Protein AF-C9LW48-F1 (afdb_monomer_lite)

Secondary structure (DSSP, 8-state):
-----------------------HHHHHHHHHHHHHTT--HHHHHHHHHHHHHHHTS-SS----SS----HHHHHHHHHHHHHHHHHTTGGG--HHHHHHHHHHHHHHTT-

Structure (mmCIF, N/CA/C/O backbone):
data_AF-C9LW48-F1
#
_entry.id   AF-C9LW48-F1
#
loop_
_atom_site.group_PDB
_atom_site.id
_atom_site.type_symbol
_atom_site.label_atom_id
_atom_site.label_alt_id
_atom_site.label_comp_id
_atom_site.label_asym_id
_atom_site.label_entity_id
_atom_site.label_seq_id
_atom_site.pdbx_PDB_ins_code
_atom_site.Cartn_x
_atom_site.Cartn_y
_atom_site.Cartn_z
_atom_site.occupancy
_atom_site.B_iso_or_equiv
_atom_site.auth_seq_id
_atom_site.auth_comp_id
_atom_site.auth_asym_id
_atom_site.auth_atom_id
_atom_site.pdbx_PDB_model_num
ATOM 1 N N . MET A 1 1 ? -4.400 -5.363 -55.966 1.00 40.34 1 MET A N 1
ATOM 2 C CA . MET A 1 1 ? -3.274 -5.812 -55.119 1.00 40.34 1 MET A CA 1
ATOM 3 C C . MET A 1 1 ? -3.001 -4.692 -54.126 1.00 40.34 1 MET A C 1
ATOM 5 O O . MET A 1 1 ? -2.745 -3.576 -54.552 1.00 40.34 1 MET A O 1
ATOM 9 N N . TYR A 1 2 ? -3.261 -4.940 -52.843 1.00 40.38 2 TYR A N 1
ATOM 10 C CA . TYR A 1 2 ? -3.410 -3.923 -51.797 1.00 40.38 2 TYR A CA 1
ATOM 11 C C . TYR A 1 2 ? -2.053 -3.487 -51.234 1.00 40.38 2 TYR A C 1
ATOM 13 O O . TYR A 1 2 ? -1.240 -4.338 -50.892 1.00 40.38 2 TYR A O 1
ATOM 21 N N . ALA A 1 3 ? -1.846 -2.182 -51.065 1.00 46.31 3 ALA A N 1
ATOM 22 C CA . ALA A 1 3 ? -0.775 -1.635 -50.236 1.00 46.31 3 ALA A CA 1
ATOM 23 C C . ALA A 1 3 ? -1.363 -0.535 -49.341 1.00 46.31 3 ALA A C 1
ATOM 25 O O . ALA A 1 3 ? -1.319 0.648 -49.663 1.00 46.31 3 ALA A O 1
ATOM 26 N N . PHE A 1 4 ? -1.986 -0.946 -48.234 1.00 50.06 4 PHE A N 1
ATOM 27 C CA . PHE A 1 4 ? -2.396 -0.033 -47.169 1.00 50.06 4 PHE A CA 1
ATOM 28 C C . PHE A 1 4 ? -1.160 0.257 -46.309 1.00 50.06 4 PHE A C 1
ATOM 30 O O . PHE A 1 4 ? -0.718 -0.583 -45.525 1.00 50.06 4 PHE A O 1
ATOM 37 N N . GLY A 1 5 ? -0.550 1.424 -46.518 1.00 50.16 5 GLY A N 1
ATOM 38 C CA . GLY A 1 5 ? 0.569 1.900 -45.711 1.00 50.16 5 GLY A CA 1
ATOM 39 C C . GLY A 1 5 ? 0.096 2.258 -44.304 1.00 50.16 5 GLY A C 1
ATOM 40 O O . GLY A 1 5 ? -0.617 3.239 -44.116 1.00 50.16 5 GLY A O 1
ATOM 41 N N . TYR A 1 6 ? 0.499 1.473 -43.307 1.00 48.88 6 TYR A N 1
ATOM 42 C CA . TYR A 1 6 ? 0.341 1.845 -41.905 1.00 48.88 6 TYR A CA 1
ATOM 43 C C . TYR A 1 6 ? 1.481 2.785 -41.503 1.00 48.88 6 TYR A C 1
ATOM 45 O O . TYR A 1 6 ? 2.581 2.344 -41.167 1.00 48.88 6 TYR A O 1
ATOM 53 N N . SER A 1 7 ? 1.206 4.090 -41.504 1.00 49.16 7 SER A N 1
ATOM 54 C CA . SER A 1 7 ? 2.026 5.067 -40.787 1.00 49.16 7 SER A CA 1
ATOM 55 C C . SER A 1 7 ? 1.961 4.753 -39.292 1.00 49.16 7 SER A C 1
ATOM 57 O O . SER A 1 7 ? 0.980 5.071 -38.620 1.00 49.16 7 SER A O 1
ATOM 59 N N . ARG A 1 8 ? 3.003 4.103 -38.759 1.00 51.28 8 ARG A N 1
ATOM 60 C CA . ARG A 1 8 ? 3.227 4.005 -37.312 1.00 51.28 8 ARG A CA 1
ATOM 61 C C . ARG A 1 8 ? 3.462 5.415 -36.775 1.00 51.28 8 ARG A C 1
ATOM 63 O O . ARG A 1 8 ? 4.569 5.937 -36.859 1.00 51.28 8 ARG A O 1
ATOM 70 N N . GLY A 1 9 ? 2.416 6.020 -36.220 1.00 49.78 9 GLY A N 1
ATOM 71 C CA . GLY A 1 9 ? 2.560 7.162 -35.330 1.00 49.78 9 GLY A CA 1
ATOM 72 C C . GLY A 1 9 ? 3.459 6.754 -34.166 1.00 49.78 9 GLY A C 1
ATOM 73 O O . GLY A 1 9 ? 3.131 5.844 -33.406 1.00 49.78 9 GLY A O 1
ATOM 74 N N . VAL A 1 10 ? 4.624 7.386 -34.067 1.00 55.56 10 VAL A N 1
ATOM 75 C CA . VAL A 1 10 ? 5.520 7.234 -32.924 1.00 55.56 10 VAL A CA 1
ATOM 76 C C . VAL A 1 10 ? 4.844 7.957 -31.761 1.00 55.56 10 VAL A C 1
ATOM 78 O O . VAL A 1 10 ? 4.924 9.177 -31.650 1.00 55.56 10 VAL A O 1
ATOM 81 N N . PHE A 1 11 ? 4.105 7.224 -30.925 1.00 60.19 11 PHE A N 1
ATOM 82 C CA . PHE A 1 11 ? 3.624 7.760 -29.656 1.00 60.19 11 PHE A CA 1
ATOM 83 C C . PHE A 1 11 ? 4.849 7.994 -28.776 1.00 60.19 11 PHE A C 1
ATOM 85 O O . PHE A 1 11 ? 5.394 7.061 -28.190 1.00 60.19 11 PHE A O 1
ATOM 92 N N . ASN A 1 12 ? 5.317 9.239 -28.733 1.00 55.31 12 ASN A N 1
ATOM 93 C CA . ASN A 1 12 ? 6.330 9.666 -27.785 1.00 55.31 12 ASN A CA 1
ATOM 94 C C . ASN A 1 12 ? 5.726 9.495 -26.383 1.00 55.31 12 ASN A C 1
ATOM 96 O O . ASN A 1 12 ? 4.888 10.294 -25.963 1.00 55.31 12 ASN A O 1
ATOM 100 N N . MET A 1 13 ? 6.058 8.396 -25.701 1.00 61.31 13 MET A N 1
ATOM 101 C CA . MET A 1 13 ? 5.666 8.183 -24.312 1.00 61.31 13 MET A CA 1
ATOM 102 C C . MET A 1 13 ? 6.417 9.217 -23.484 1.00 61.31 13 MET A C 1
ATOM 104 O O . MET A 1 13 ? 7.558 8.977 -23.102 1.00 61.31 13 MET A O 1
ATOM 108 N N . ALA A 1 14 ? 5.799 10.377 -23.256 1.00 70.88 14 ALA A N 1
ATOM 109 C CA . ALA A 1 14 ? 6.346 11.407 -22.389 1.00 70.88 14 ALA A CA 1
ATOM 110 C C . ALA A 1 14 ? 6.665 10.771 -21.029 1.00 70.88 14 ALA A C 1
ATOM 112 O O . ALA A 1 14 ? 5.768 10.417 -20.262 1.00 70.88 14 ALA A O 1
ATOM 113 N N . GLN A 1 15 ? 7.952 10.542 -20.777 1.00 73.06 15 GLN A N 1
ATOM 114 C CA . GLN A 1 15 ? 8.427 10.012 -19.512 1.00 73.06 15 GLN A CA 1
ATOM 115 C C . GLN A 1 15 ? 8.572 11.185 -18.554 1.00 73.06 15 GLN A C 1
ATOM 117 O O . GLN A 1 15 ? 9.460 12.022 -18.702 1.00 73.06 15 GLN A O 1
ATOM 122 N N . THR A 1 16 ? 7.670 11.248 -17.582 1.00 80.88 16 THR A N 1
ATOM 123 C CA . THR A 1 16 ? 7.750 12.208 -16.484 1.00 80.88 16 THR A CA 1
ATOM 124 C C . THR A 1 16 ? 8.422 11.531 -15.298 1.00 80.88 16 THR A C 1
ATOM 126 O O . THR A 1 16 ? 7.986 10.470 -14.854 1.00 80.88 16 THR A O 1
ATOM 129 N N . THR A 1 17 ? 9.483 12.144 -14.778 1.00 83.81 17 THR A N 1
ATOM 130 C CA . THR A 1 17 ? 10.194 11.638 -13.601 1.00 83.81 17 THR A CA 1
ATOM 131 C C . THR A 1 17 ? 9.391 11.916 -12.333 1.00 83.81 17 THR A C 1
ATOM 133 O O . THR A 1 17 ? 8.991 13.051 -12.076 1.00 83.81 17 THR A O 1
ATOM 136 N N . PHE A 1 18 ? 9.199 10.883 -11.518 1.00 84.31 18 PHE A N 1
ATOM 137 C CA . PHE A 1 18 ? 8.563 10.956 -10.206 1.00 84.31 18 PHE A CA 1
ATOM 138 C C . PHE A 1 18 ? 9.542 10.443 -9.147 1.00 84.31 18 PHE A C 1
ATOM 140 O O . PHE A 1 18 ? 10.032 9.319 -9.249 1.00 84.31 18 PHE A O 1
ATOM 147 N N . SER A 1 19 ? 9.833 11.272 -8.142 1.00 88.25 19 SER A N 1
ATOM 148 C CA . SER A 1 19 ? 10.789 10.961 -7.074 1.00 88.25 19 SER A CA 1
ATOM 149 C C . SER A 1 19 ? 10.075 10.889 -5.729 1.00 88.25 19 SER A C 1
ATOM 151 O O . SER A 1 19 ? 9.416 11.845 -5.326 1.00 88.25 19 SER A O 1
ATOM 153 N N . VAL A 1 20 ? 10.254 9.780 -5.010 1.00 88.19 20 VAL A N 1
ATOM 154 C CA . VAL A 1 20 ? 9.675 9.546 -3.678 1.00 88.19 20 VAL A CA 1
ATOM 155 C C . VAL A 1 20 ? 10.792 9.294 -2.680 1.00 88.19 20 VAL A C 1
ATOM 157 O O . VAL A 1 20 ? 11.730 8.551 -2.965 1.00 88.19 20 VAL A O 1
ATOM 160 N N . ARG A 1 21 ? 10.696 9.913 -1.500 1.00 92.00 21 ARG A N 1
ATOM 161 C CA . ARG A 1 21 ? 11.587 9.629 -0.370 1.00 92.00 21 ARG A CA 1
ATOM 162 C C . ARG A 1 21 ? 10.942 8.564 0.507 1.00 92.00 21 ARG A C 1
ATOM 164 O O . ARG A 1 21 ? 9.782 8.702 0.879 1.00 92.00 21 ARG A O 1
ATOM 171 N N . MET A 1 22 ? 11.701 7.524 0.824 1.00 91.19 22 MET A N 1
ATOM 172 C CA . MET A 1 22 ? 11.274 6.412 1.670 1.00 91.19 22 MET A CA 1
ATOM 173 C C . MET A 1 22 ? 12.363 6.124 2.701 1.00 91.19 22 MET A C 1
ATOM 175 O O . MET A 1 22 ? 13.544 6.354 2.439 1.00 91.19 22 MET A O 1
ATOM 179 N N . GLU A 1 23 ? 11.954 5.630 3.863 1.00 95.94 23 GLU A N 1
ATOM 180 C CA . GLU A 1 23 ? 12.862 5.154 4.903 1.00 95.94 23 GLU A CA 1
ATOM 181 C C . GLU A 1 23 ? 13.563 3.859 4.449 1.00 95.94 23 GLU A C 1
ATOM 183 O O . GLU A 1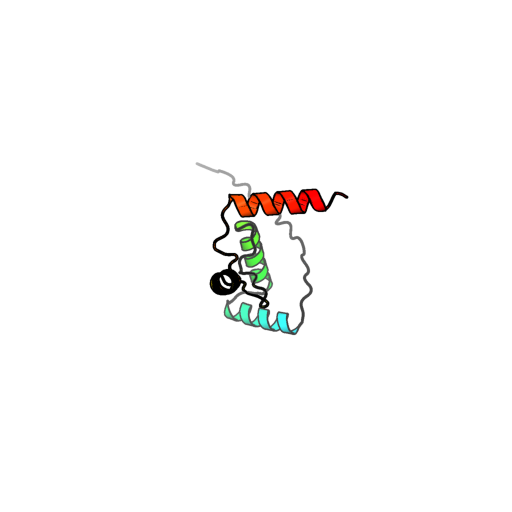 23 ? 13.011 3.080 3.664 1.00 95.94 23 GLU A O 1
ATOM 188 N N . GLU A 1 24 ? 14.812 3.653 4.878 1.00 94.25 24 GLU A N 1
ATOM 189 C CA . GLU A 1 24 ? 15.655 2.575 4.345 1.00 94.25 24 GLU A CA 1
ATOM 190 C C . GLU A 1 24 ? 15.103 1.186 4.689 1.00 94.25 24 GLU A C 1
ATOM 192 O O . GLU A 1 24 ? 15.076 0.307 3.822 1.00 94.25 24 GLU A O 1
ATOM 197 N N . GLY A 1 25 ? 14.616 0.993 5.919 1.00 95.19 25 GLY A N 1
ATOM 198 C CA . GLY A 1 25 ? 14.014 -0.262 6.356 1.00 95.19 25 GLY A CA 1
ATOM 199 C C . GLY A 1 25 ? 12.779 -0.615 5.532 1.00 95.19 25 GLY A C 1
ATOM 200 O O . GLY A 1 25 ? 12.676 -1.733 5.020 1.00 95.19 25 GLY A O 1
ATOM 201 N N . LEU A 1 26 ? 11.880 0.353 5.330 1.00 93.44 26 LEU A N 1
ATOM 202 C CA . LEU A 1 26 ? 10.689 0.179 4.496 1.00 93.44 26 LEU A CA 1
ATOM 203 C C . LEU A 1 26 ? 11.040 -0.156 3.037 1.00 93.44 26 LEU A C 1
ATOM 205 O O . LEU A 1 26 ? 10.427 -1.041 2.439 1.00 93.44 26 LEU A O 1
ATOM 209 N N . LYS A 1 27 ? 12.050 0.511 2.463 1.00 93.00 27 LYS A N 1
ATOM 210 C CA . LYS A 1 27 ? 12.510 0.235 1.094 1.00 93.00 27 LYS A CA 1
ATOM 211 C C . LYS A 1 27 ? 12.979 -1.216 0.944 1.00 93.00 27 LYS A C 1
ATOM 213 O O . LYS A 1 27 ? 12.580 -1.871 -0.016 1.00 93.00 27 LYS A O 1
ATOM 218 N N . ARG A 1 28 ? 13.795 -1.719 1.879 1.00 94.62 28 ARG A N 1
ATOM 219 C CA . ARG A 1 28 ? 14.311 -3.101 1.839 1.00 94.62 28 ARG A CA 1
ATOM 220 C C . ARG A 1 28 ? 13.191 -4.136 1.938 1.00 94.62 28 ARG A C 1
ATOM 222 O O . ARG A 1 28 ? 13.209 -5.114 1.198 1.00 94.62 28 ARG A O 1
ATOM 229 N N . GLN A 1 29 ? 12.207 -3.902 2.808 1.00 94.06 29 GLN A N 1
ATOM 230 C CA . GLN A 1 29 ? 11.034 -4.775 2.932 1.00 94.06 29 GLN A CA 1
ATOM 231 C C . GLN A 1 29 ? 10.228 -4.820 1.631 1.00 94.06 29 GLN A C 1
ATOM 233 O O . GLN A 1 29 ? 9.895 -5.897 1.139 1.00 94.06 29 GLN A O 1
ATOM 238 N N . PHE A 1 30 ? 9.961 -3.653 1.040 1.00 93.56 30 PHE A N 1
ATOM 239 C CA . PHE A 1 30 ? 9.220 -3.574 -0.215 1.00 93.56 30 PHE A CA 1
ATOM 240 C C . PHE A 1 30 ? 9.979 -4.218 -1.384 1.00 93.56 30 PHE A C 1
ATOM 242 O O . PHE A 1 30 ? 9.372 -4.870 -2.229 1.00 93.56 30 PHE A O 1
ATOM 249 N N . GLU A 1 31 ? 11.304 -4.072 -1.429 1.00 93.62 31 GLU A N 1
ATOM 250 C CA . GLU A 1 31 ? 12.152 -4.689 -2.450 1.00 93.62 31 GLU A CA 1
ATOM 251 C C . GLU A 1 31 ? 12.137 -6.222 -2.377 1.00 93.62 31 GLU A C 1
ATOM 253 O O . GLU A 1 31 ? 11.994 -6.863 -3.418 1.00 93.62 31 GLU A O 1
ATOM 258 N N . GLY A 1 32 ? 12.195 -6.803 -1.173 1.00 94.50 32 GLY A N 1
ATOM 259 C CA . GLY A 1 32 ? 12.049 -8.251 -0.976 1.00 94.50 32 GLY A CA 1
ATOM 260 C C . GLY A 1 32 ? 10.700 -8.773 -1.481 1.00 94.50 32 GLY A C 1
ATOM 261 O O . GLY A 1 32 ? 10.658 -9.692 -2.295 1.00 94.50 32 GLY A O 1
ATOM 262 N N . LEU A 1 33 ? 9.607 -8.098 -1.110 1.00 94.38 33 LEU A N 1
ATOM 263 C CA . LEU A 1 33 ? 8.256 -8.419 -1.591 1.00 94.38 33 LEU A CA 1
ATOM 264 C C . LEU A 1 33 ? 8.140 -8.351 -3.120 1.00 94.38 33 LEU A C 1
ATOM 266 O O . LEU A 1 33 ? 7.550 -9.224 -3.752 1.00 94.38 33 LEU A O 1
ATOM 270 N N . CYS A 1 34 ? 8.724 -7.323 -3.739 1.00 93.62 34 CYS A N 1
ATOM 271 C CA . CYS A 1 34 ? 8.724 -7.197 -5.195 1.00 93.62 34 CYS A CA 1
ATOM 272 C C . CYS A 1 34 ? 9.451 -8.377 -5.866 1.00 93.62 34 CYS A C 1
ATOM 274 O O . CYS A 1 34 ? 8.968 -8.893 -6.876 1.00 93.62 34 CYS A O 1
ATOM 276 N N . GLN A 1 35 ? 10.572 -8.833 -5.295 1.00 93.56 35 GLN A N 1
ATOM 277 C CA . GLN A 1 35 ? 11.317 -9.991 -5.799 1.00 93.56 35 GLN A CA 1
ATOM 278 C C . GLN A 1 35 ? 10.511 -11.290 -5.692 1.00 93.56 35 GLN A C 1
ATOM 280 O O . GLN A 1 35 ? 10.504 -12.063 -6.649 1.00 93.56 35 GLN A O 1
ATOM 285 N N . GLU A 1 36 ? 9.785 -11.504 -4.592 1.00 94.62 36 GLU A N 1
ATOM 286 C CA . GLU A 1 36 ? 8.871 -12.648 -4.440 1.00 94.62 36 GLU A CA 1
ATOM 287 C C . GLU A 1 36 ? 7.770 -12.649 -5.509 1.00 94.62 36 GLU A C 1
ATOM 289 O O . GLU A 1 36 ? 7.408 -13.697 -6.041 1.00 94.62 36 GLU A O 1
ATOM 294 N N . PHE A 1 37 ? 7.282 -11.467 -5.890 1.00 91.69 37 PHE A N 1
ATOM 295 C CA . PHE A 1 37 ? 6.309 -11.303 -6.972 1.00 91.69 37 PHE A CA 1
ATOM 296 C C . PHE A 1 37 ? 6.923 -11.360 -8.379 1.00 91.69 37 PHE A C 1
ATOM 298 O O . PHE A 1 37 ? 6.195 -11.273 -9.369 1.00 91.69 37 PHE A O 1
ATOM 305 N N . GLY A 1 38 ? 8.246 -11.501 -8.499 1.00 92.88 38 GLY A N 1
ATOM 306 C CA . GLY A 1 38 ? 8.940 -11.541 -9.786 1.00 92.88 38 GLY A CA 1
ATOM 307 C C . GLY A 1 38 ? 8.905 -10.209 -10.539 1.00 92.88 38 GLY A C 1
ATOM 308 O O . GLY A 1 38 ? 8.978 -10.190 -11.769 1.00 92.88 38 GLY A O 1
ATOM 309 N N . MET A 1 39 ? 8.774 -9.086 -9.826 1.00 93.62 39 MET A N 1
ATOM 310 C CA . MET A 1 39 ? 8.709 -7.749 -10.413 1.00 93.62 39 MET A CA 1
ATOM 311 C C . MET A 1 39 ? 9.675 -6.776 -9.735 1.00 93.62 39 MET A C 1
ATOM 313 O O . MET A 1 39 ? 10.145 -6.993 -8.626 1.00 93.62 39 MET A O 1
ATOM 317 N N . ASN A 1 40 ? 9.992 -5.668 -10.405 1.00 91.88 40 ASN A N 1
ATOM 318 C CA . ASN A 1 40 ? 10.803 -4.615 -9.797 1.00 91.88 40 ASN A CA 1
ATOM 319 C C . ASN A 1 40 ? 9.928 -3.574 -9.077 1.00 91.88 40 ASN A C 1
ATOM 321 O O . ASN A 1 40 ? 8.740 -3.412 -9.372 1.00 91.88 40 ASN A O 1
ATOM 325 N N . MET A 1 41 ? 10.556 -2.817 -8.174 1.00 91.06 41 MET A N 1
ATOM 326 C CA . MET A 1 41 ? 9.915 -1.756 -7.394 1.00 91.06 41 MET A CA 1
ATOM 327 C C . MET A 1 41 ? 9.176 -0.735 -8.276 1.00 91.06 41 MET A C 1
ATOM 329 O O . MET A 1 41 ? 8.039 -0.370 -7.992 1.00 91.06 41 MET A O 1
ATOM 333 N N . ALA A 1 42 ? 9.785 -0.307 -9.386 1.00 90.00 42 ALA A N 1
ATOM 334 C CA . ALA A 1 42 ? 9.183 0.676 -10.288 1.00 90.00 42 ALA A CA 1
ATOM 335 C C . ALA A 1 42 ? 7.899 0.149 -10.952 1.00 90.00 42 ALA A C 1
ATOM 337 O O . ALA A 1 42 ? 6.920 0.877 -11.099 1.00 90.00 42 ALA A O 1
ATOM 338 N N . THR A 1 43 ? 7.870 -1.137 -11.298 1.00 93.38 43 THR A N 1
ATOM 339 C CA . THR A 1 43 ? 6.710 -1.799 -11.898 1.00 93.38 43 THR A CA 1
ATOM 340 C C . THR A 1 43 ? 5.605 -1.950 -10.862 1.00 93.38 43 THR A C 1
ATOM 342 O O . THR A 1 43 ? 4.447 -1.704 -11.188 1.00 93.38 43 THR A O 1
ATOM 345 N N . ALA A 1 44 ? 5.943 -2.275 -9.611 1.00 93.00 44 ALA A N 1
ATOM 346 C CA . ALA A 1 44 ? 4.972 -2.339 -8.521 1.00 93.00 44 ALA A CA 1
ATOM 347 C C . ALA A 1 44 ? 4.307 -0.970 -8.289 1.00 93.00 44 ALA A C 1
ATOM 349 O O . ALA A 1 44 ? 3.079 -0.877 -8.244 1.00 93.00 44 ALA A O 1
ATOM 350 N N . ILE A 1 45 ? 5.096 0.113 -8.271 1.00 92.38 45 ILE A N 1
ATOM 351 C CA . ILE A 1 45 ? 4.572 1.485 -8.187 1.00 92.38 45 ILE A CA 1
ATOM 352 C C . ILE A 1 45 ? 3.706 1.833 -9.405 1.00 92.38 45 ILE A C 1
ATOM 354 O O . ILE A 1 45 ? 2.627 2.401 -9.248 1.00 92.38 45 ILE A O 1
ATOM 358 N N . HIS A 1 46 ? 4.112 1.459 -10.621 1.00 91.31 46 HIS A N 1
ATOM 359 C CA . HIS A 1 46 ? 3.293 1.686 -11.815 1.00 91.31 46 HIS A CA 1
ATOM 360 C C . HIS A 1 46 ? 1.952 0.945 -11.753 1.00 91.31 46 HIS A C 1
ATOM 362 O O . HIS A 1 46 ? 0.920 1.514 -12.113 1.00 91.31 46 HIS A O 1
ATOM 368 N N . VAL A 1 47 ? 1.940 -0.307 -11.288 1.00 93.00 47 VAL A N 1
ATOM 369 C CA . VAL A 1 47 ? 0.707 -1.086 -11.101 1.00 93.00 47 VAL A CA 1
ATOM 370 C C . VAL A 1 47 ? -0.196 -0.415 -10.069 1.00 93.00 47 VAL A C 1
ATOM 372 O O . VAL A 1 47 ? -1.383 -0.228 -10.343 1.00 93.00 47 VAL A O 1
ATOM 375 N N . PHE A 1 48 ? 0.368 0.023 -8.942 1.00 92.94 48 PHE A N 1
ATOM 376 C CA . PHE A 1 48 ? -0.362 0.755 -7.910 1.00 92.94 48 PHE A CA 1
ATOM 377 C C . PHE A 1 48 ? -1.018 2.027 -8.463 1.00 92.94 48 PHE A C 1
ATOM 379 O O . PHE A 1 48 ? -2.230 2.200 -8.341 1.00 92.94 48 PHE A O 1
ATOM 386 N N . VAL A 1 49 ? -0.255 2.884 -9.147 1.00 93.19 49 VAL A N 1
ATOM 387 C CA . VAL A 1 49 ? -0.781 4.129 -9.730 1.00 93.19 49 VAL A CA 1
ATOM 388 C C . VAL A 1 49 ? -1.892 3.835 -10.740 1.00 93.19 49 VAL A C 1
ATOM 390 O O . VAL A 1 49 ? -2.930 4.497 -10.726 1.00 93.19 49 VAL A O 1
ATOM 393 N N . ARG A 1 50 ? -1.735 2.808 -11.585 1.00 92.88 50 ARG A N 1
ATOM 394 C CA . ARG A 1 50 ? -2.786 2.406 -12.535 1.00 92.88 50 ARG A CA 1
ATOM 395 C C . ARG A 1 50 ? -4.053 1.930 -11.830 1.00 92.88 50 ARG A C 1
ATOM 397 O O . ARG A 1 50 ? -5.142 2.260 -12.294 1.00 92.88 50 ARG A O 1
ATOM 404 N N . ALA A 1 51 ? -3.928 1.184 -10.735 1.00 94.81 51 ALA A N 1
ATOM 405 C CA . ALA A 1 51 ? -5.071 0.746 -9.942 1.00 94.81 51 ALA A CA 1
ATOM 406 C C . ALA A 1 51 ? -5.797 1.939 -9.298 1.00 94.81 51 ALA A C 1
ATOM 408 O O . ALA A 1 51 ? -7.014 2.048 -9.442 1.00 94.81 51 ALA A O 1
ATOM 409 N N . VAL A 1 52 ? -5.056 2.888 -8.712 1.00 95.19 52 VAL A N 1
ATOM 410 C CA . VAL A 1 52 ? -5.619 4.123 -8.133 1.00 95.19 52 VAL A CA 1
ATOM 411 C C . VAL A 1 52 ? -6.381 4.936 -9.176 1.00 95.19 52 VAL A C 1
ATOM 413 O O . VAL A 1 52 ? -7.512 5.356 -8.939 1.00 95.19 52 VAL A O 1
ATOM 416 N N . VAL A 1 53 ? -5.792 5.139 -10.357 1.00 94.69 53 VAL A N 1
ATOM 417 C CA . VAL A 1 53 ? -6.424 5.906 -11.443 1.00 94.69 53 VAL A CA 1
ATOM 418 C C . VAL A 1 53 ? -7.671 5.196 -11.971 1.00 94.69 53 VAL A C 1
ATOM 420 O O . VAL A 1 53 ? -8.678 5.848 -12.250 1.00 94.69 53 VAL A O 1
ATOM 423 N N . ARG A 1 54 ? -7.629 3.862 -12.090 1.00 95.06 54 ARG A N 1
ATOM 424 C CA . ARG A 1 54 ? -8.755 3.058 -12.581 1.00 95.06 54 ARG A CA 1
ATOM 425 C C . ARG A 1 54 ? -9.931 3.061 -11.607 1.00 95.06 54 ARG A C 1
ATOM 427 O O . ARG A 1 54 ? -11.072 3.161 -12.046 1.00 95.06 54 ARG A O 1
ATOM 434 N N . GLU A 1 55 ? -9.661 2.935 -10.313 1.00 94.19 55 GLU A N 1
ATOM 435 C CA . GLU A 1 55 ? -10.697 2.789 -9.283 1.00 94.19 55 GLU A CA 1
ATOM 436 C C . GLU A 1 55 ? -11.089 4.116 -8.623 1.00 94.19 55 GLU A C 1
ATOM 438 O O . GLU A 1 55 ? -12.068 4.160 -7.883 1.00 94.19 55 GLU A O 1
ATOM 443 N N . ARG A 1 56 ? -10.349 5.202 -8.893 1.00 93.25 56 ARG A N 1
ATOM 444 C CA . ARG A 1 56 ? -10.511 6.527 -8.263 1.00 93.25 56 ARG A CA 1
ATOM 445 C C . ARG A 1 56 ? -10.506 6.474 -6.730 1.00 93.25 56 ARG A C 1
ATOM 447 O O . ARG A 1 56 ? -11.132 7.299 -6.069 1.00 93.25 56 ARG A O 1
ATOM 454 N N . ARG A 1 57 ? -9.791 5.500 -6.171 1.00 91.31 57 ARG A N 1
ATOM 455 C CA . ARG A 1 57 ? -9.593 5.279 -4.735 1.00 91.31 57 ARG A CA 1
ATOM 456 C C . ARG A 1 57 ? -8.257 4.588 -4.511 1.00 91.31 57 ARG A C 1
ATOM 458 O O . ARG A 1 57 ? -7.664 4.061 -5.449 1.00 91.31 57 ARG A O 1
ATOM 465 N N . ILE A 1 58 ? -7.808 4.550 -3.267 1.00 92.12 58 ILE A N 1
ATOM 466 C CA . ILE A 1 58 ? -6.626 3.779 -2.899 1.00 92.12 58 ILE A CA 1
ATOM 467 C C . ILE A 1 58 ? -6.993 2.276 -2.920 1.00 92.12 58 I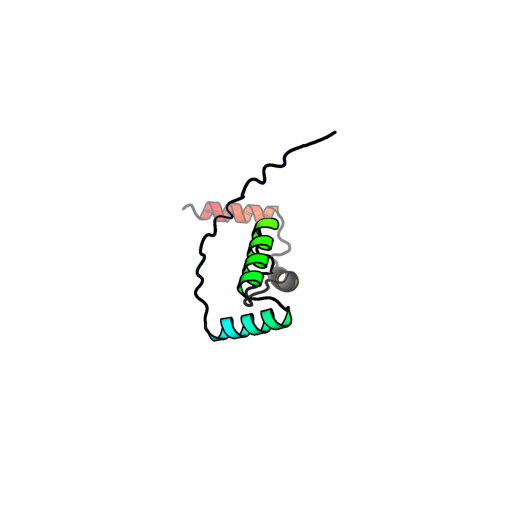LE A C 1
ATOM 469 O O . ILE A 1 58 ? -7.962 1.894 -2.267 1.00 92.12 58 ILE A O 1
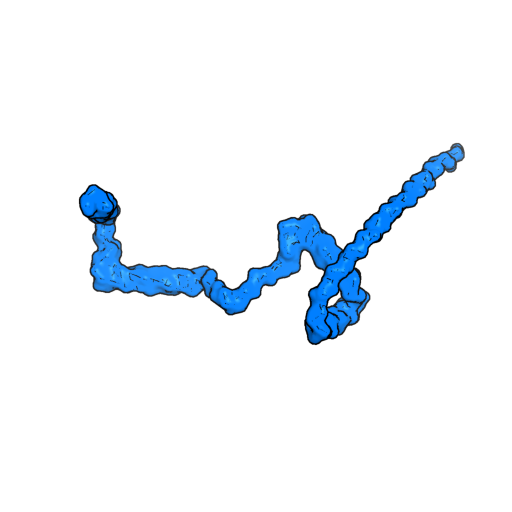ATOM 473 N N . PRO A 1 59 ? -6.284 1.424 -3.691 1.00 88.81 59 PRO A N 1
ATOM 474 C CA . PRO A 1 59 ? -6.587 0.000 -3.887 1.00 88.81 59 PRO A CA 1
ATOM 475 C C . PRO A 1 59 ? -6.123 -0.872 -2.707 1.00 88.81 59 PRO A C 1
ATOM 477 O O . PRO A 1 59 ? -5.678 -2.002 -2.888 1.00 88.81 59 PRO A O 1
ATOM 480 N N . PHE A 1 60 ? -6.180 -0.323 -1.501 1.00 86.88 60 PHE A N 1
ATOM 481 C CA . PHE A 1 60 ? -5.974 -1.014 -0.241 1.00 86.88 60 PHE A CA 1
ATOM 482 C C . PHE A 1 60 ? -6.811 -0.310 0.824 1.00 86.88 60 PHE A C 1
ATOM 484 O O . PHE A 1 60 ? -7.115 0.880 0.713 1.00 86.88 60 PHE A O 1
ATOM 491 N N . GLU A 1 61 ? -7.210 -1.056 1.843 1.00 84.12 61 GLU A N 1
ATOM 492 C CA . GLU A 1 61 ? -7.929 -0.498 2.979 1.00 84.12 61 GLU A CA 1
ATOM 493 C C . GLU A 1 61 ? -6.992 0.384 3.811 1.00 84.12 61 GLU A C 1
ATOM 495 O O . GLU A 1 61 ? -5.852 0.011 4.090 1.00 84.12 61 GLU A O 1
ATOM 500 N N . ILE A 1 62 ? -7.459 1.578 4.177 1.00 83.50 62 ILE A N 1
ATOM 501 C CA . ILE A 1 62 ? -6.714 2.500 5.037 1.00 83.50 62 ILE A CA 1
ATOM 502 C C . ILE A 1 62 ? -7.343 2.413 6.419 1.00 83.50 62 ILE A C 1
ATOM 504 O O . ILE A 1 62 ? -8.322 3.098 6.707 1.00 83.50 62 ILE A O 1
ATOM 508 N N . SER A 1 63 ? -6.787 1.549 7.257 1.00 76.56 63 SER A N 1
ATOM 509 C CA . SER A 1 63 ? -7.179 1.416 8.654 1.00 76.56 63 SER A CA 1
ATOM 510 C C . SER A 1 63 ? -6.146 2.103 9.543 1.00 76.56 63 SER A C 1
ATOM 512 O O . SER A 1 63 ? -4.967 1.740 9.533 1.00 76.56 63 SER A O 1
ATOM 514 N N . SER A 1 64 ? -6.584 3.068 10.346 1.00 63.69 64 SER A N 1
ATOM 515 C CA . SER A 1 64 ? -5.831 3.484 11.528 1.00 63.69 64 SER A CA 1
ATOM 516 C C . SER A 1 64 ? -6.090 2.446 12.617 1.00 63.69 64 SER A C 1
ATOM 518 O O . SER A 1 64 ? -7.244 2.185 12.938 1.00 63.69 64 SER A O 1
ATOM 520 N N . LEU A 1 65 ? -5.039 1.854 13.191 1.00 59.22 65 LEU A N 1
ATOM 521 C CA . LEU A 1 65 ? -5.158 0.880 14.291 1.00 59.22 65 LEU A CA 1
ATOM 522 C C . LEU A 1 65 ? -5.826 1.461 15.552 1.00 59.22 65 LEU A C 1
ATOM 524 O O . LEU A 1 65 ? -6.184 0.714 16.458 1.00 59.22 65 LEU A O 1
ATOM 528 N N . GLU A 1 66 ? -6.008 2.780 15.626 1.00 60.41 66 GLU A N 1
ATOM 529 C CA . GLU A 1 66 ? -6.730 3.417 16.717 1.00 60.41 66 GLU A CA 1
ATOM 530 C C . GLU A 1 66 ? -8.203 3.612 16.375 1.00 60.41 66 GLU A C 1
ATOM 532 O O . GLU A 1 66 ? -8.607 4.518 15.647 1.00 60.41 66 GLU A O 1
ATOM 537 N N . THR A 1 67 ? -8.996 2.781 17.043 1.00 52.12 67 THR A N 1
ATOM 538 C CA . THR A 1 67 ? -10.449 2.846 17.157 1.00 52.12 67 THR A CA 1
ATOM 539 C C . THR A 1 67 ? -11.172 2.429 15.888 1.00 52.12 67 THR A C 1
ATOM 541 O O . THR A 1 67 ? -11.816 3.222 15.201 1.00 52.12 67 THR A O 1
ATOM 544 N N . GLU A 1 68 ? -11.187 1.118 15.656 1.00 55.31 68 GLU A N 1
ATOM 545 C CA . GLU A 1 68 ? -12.392 0.527 15.098 1.00 55.31 68 GLU A CA 1
ATOM 546 C C . GLU A 1 68 ? -13.558 0.908 16.027 1.00 55.31 68 GLU A C 1
ATOM 548 O O . GLU A 1 68 ? -13.810 0.274 17.052 1.00 55.31 68 GLU A O 1
ATOM 553 N N . LEU A 1 69 ? -14.304 1.957 15.677 1.00 60.62 69 LEU A N 1
ATOM 554 C CA . LEU A 1 69 ? -15.715 2.033 16.034 1.00 60.62 69 LEU A CA 1
ATOM 555 C C . LEU A 1 69 ? -16.393 0.896 15.264 1.00 60.62 69 LEU A C 1
ATOM 557 O O . LEU A 1 69 ? -17.069 1.112 14.258 1.00 60.62 69 LEU A O 1
ATOM 561 N N . THR A 1 70 ? -16.141 -0.343 15.691 1.00 67.19 70 THR A N 1
ATOM 562 C CA . THR A 1 70 ? -16.826 -1.508 15.158 1.00 67.19 70 THR A CA 1
ATOM 563 C C . THR A 1 70 ? -18.312 -1.269 15.359 1.00 67.19 70 THR A C 1
ATOM 565 O O . THR A 1 70 ? -18.748 -0.706 16.369 1.00 67.19 70 THR A O 1
ATOM 568 N N . ARG A 1 71 ? -19.124 -1.706 14.394 1.00 66.38 71 ARG A N 1
ATOM 569 C CA . ARG A 1 71 ? -20.587 -1.678 14.529 1.00 66.38 71 ARG A CA 1
ATOM 570 C C . ARG A 1 71 ? -21.025 -2.294 15.863 1.00 66.38 71 ARG A C 1
ATOM 572 O O . ARG A 1 71 ? -22.000 -1.849 16.454 1.00 66.38 71 ARG A O 1
ATOM 579 N N . GLU A 1 72 ? -20.275 -3.283 16.334 1.00 70.81 72 GLU A N 1
ATOM 580 C CA . GLU A 1 72 ? -20.440 -3.967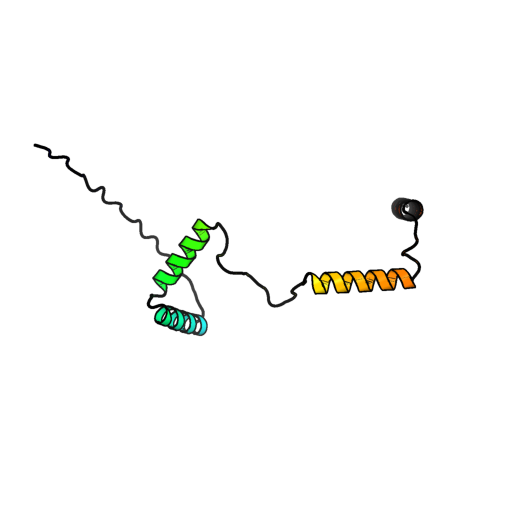 17.613 1.00 70.81 72 GLU A CA 1
ATOM 581 C C . GLU A 1 72 ? -20.091 -3.075 18.809 1.00 70.81 72 GLU A C 1
ATOM 583 O O . GLU A 1 72 ? -20.921 -2.938 19.705 1.00 70.81 72 GLU A O 1
ATOM 588 N N . GLY A 1 73 ? -18.933 -2.408 18.806 1.00 78.88 73 GLY A N 1
ATOM 589 C CA . GLY A 1 73 ? -18.536 -1.470 19.860 1.00 78.88 73 GLY A CA 1
ATOM 590 C C . GLY A 1 73 ? -19.474 -0.264 19.953 1.00 78.88 73 GLY A C 1
ATOM 591 O O . GLY A 1 73 ? -19.895 0.118 21.046 1.00 78.88 73 GLY A O 1
ATOM 592 N N . ALA A 1 74 ? -19.900 0.277 18.808 1.00 78.25 74 ALA A N 1
ATOM 593 C CA . ALA A 1 74 ? -20.894 1.347 18.746 1.00 78.25 74 ALA A CA 1
ATOM 594 C C . ALA A 1 74 ? -22.264 0.887 19.278 1.00 78.25 74 ALA A C 1
ATOM 596 O O . ALA A 1 74 ? -22.922 1.615 20.023 1.00 78.25 74 ALA A O 1
ATOM 597 N N . MET A 1 75 ? -22.684 -0.340 18.943 1.00 77.88 75 MET A N 1
ATOM 598 C CA . MET A 1 75 ? -23.928 -0.924 19.448 1.00 77.88 75 MET A CA 1
ATOM 599 C C . MET A 1 75 ? -23.860 -1.165 20.959 1.00 77.88 75 MET A C 1
ATOM 601 O O . MET A 1 75 ? -24.819 -0.854 21.659 1.00 77.88 75 MET A O 1
ATOM 605 N N . GLN A 1 76 ? -22.742 -1.676 21.479 1.00 82.06 76 GLN A N 1
ATOM 606 C CA . GLN A 1 76 ? -22.546 -1.883 22.914 1.00 82.06 76 GLN A CA 1
ATOM 607 C C . GLN A 1 76 ? -22.585 -0.562 23.679 1.00 82.06 76 GLN A C 1
ATOM 609 O O . GLN A 1 76 ? -23.340 -0.452 24.641 1.00 82.06 76 GLN A O 1
ATOM 614 N N . ALA A 1 77 ? -21.862 0.461 23.214 1.00 84.25 77 ALA A N 1
ATOM 615 C CA . ALA A 1 77 ? -21.909 1.794 23.812 1.00 84.25 77 ALA A CA 1
ATOM 616 C C . ALA A 1 77 ? -23.342 2.354 23.823 1.00 84.25 77 ALA A C 1
ATOM 618 O O . ALA A 1 77 ? -23.815 2.848 24.847 1.00 84.25 77 ALA A O 1
ATOM 619 N N . PHE A 1 78 ? -24.076 2.195 22.717 1.00 82.56 78 PHE A N 1
ATOM 620 C CA . PHE A 1 78 ? -25.477 2.603 22.623 1.00 82.56 78 PHE A CA 1
ATOM 621 C C . PHE A 1 78 ? -26.393 1.823 23.585 1.00 82.56 78 PHE A C 1
ATOM 623 O O . PHE A 1 78 ? -27.281 2.411 24.206 1.00 82.56 78 PHE A O 1
ATOM 630 N N . MET A 1 79 ? -26.188 0.510 23.747 1.00 81.50 79 MET A N 1
ATOM 631 C CA . MET A 1 79 ? -26.965 -0.306 24.687 1.00 81.50 79 MET A CA 1
ATOM 632 C C . MET A 1 79 ? -26.688 0.069 26.143 1.00 81.50 79 MET A C 1
ATOM 634 O O . MET A 1 79 ? -27.641 0.167 26.916 1.00 81.50 79 MET A O 1
ATOM 638 N N . THR A 1 80 ? -25.429 0.333 26.502 1.00 85.31 80 THR A N 1
ATOM 639 C CA . THR A 1 80 ? -25.043 0.787 27.845 1.00 85.31 80 THR A CA 1
ATOM 640 C C . THR A 1 80 ? -25.720 2.112 28.182 1.00 85.31 80 THR A C 1
ATOM 642 O O . THR A 1 80 ? -26.429 2.193 29.184 1.00 85.31 80 THR A O 1
ATOM 645 N N . LEU A 1 81 ? -25.623 3.105 27.289 1.00 82.88 81 LEU A N 1
ATOM 646 C CA . LEU A 1 81 ? -26.290 4.401 27.456 1.00 82.88 81 LEU A CA 1
ATOM 647 C C . LEU A 1 81 ? -27.810 4.246 27.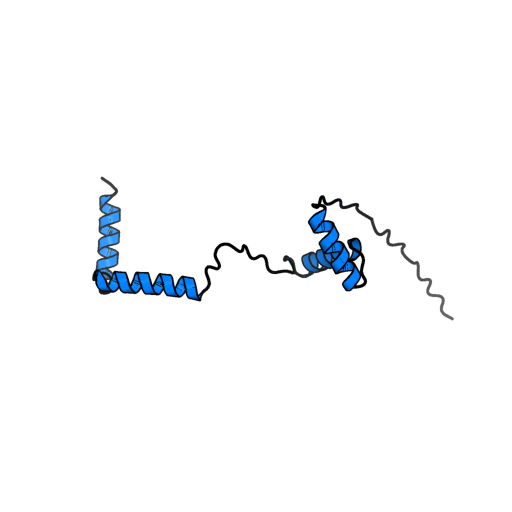607 1.00 82.88 81 LEU A C 1
ATOM 649 O O . LEU A 1 81 ? -28.433 4.874 28.462 1.00 82.88 81 LEU A O 1
ATOM 653 N N . ARG A 1 82 ? -28.427 3.358 26.819 1.00 78.00 82 ARG A N 1
ATOM 654 C CA . ARG A 1 82 ? -29.866 3.075 26.912 1.00 78.00 82 ARG A CA 1
ATOM 655 C C . ARG A 1 82 ? -30.245 2.411 28.236 1.00 78.00 82 ARG A C 1
ATOM 657 O O . ARG A 1 82 ? -31.328 2.662 28.760 1.00 78.00 82 ARG A O 1
ATOM 664 N N . GLN A 1 83 ? -29.396 1.537 28.766 1.00 78.06 83 GLN A N 1
ATOM 665 C CA . GLN A 1 83 ? -29.637 0.842 30.027 1.00 78.06 83 GLN A CA 1
ATOM 666 C C . GLN A 1 83 ? -29.481 1.783 31.229 1.00 78.06 83 GLN A C 1
ATOM 668 O O . GLN A 1 83 ? -30.278 1.714 32.167 1.00 78.06 83 GLN A O 1
ATOM 673 N N . GLU A 1 84 ? -28.518 2.701 31.175 1.00 77.81 84 GLU A N 1
ATOM 674 C CA . GLU A 1 84 ? -28.361 3.782 32.151 1.00 77.81 84 GLU A CA 1
ATOM 675 C C . GLU A 1 84 ? -29.557 4.734 32.127 1.00 77.81 84 GLU A C 1
ATOM 677 O O . GLU A 1 84 ? -30.128 5.014 33.179 1.00 77.81 84 GLU A O 1
ATOM 682 N N . ALA A 1 85 ? -30.026 5.123 30.937 1.00 72.31 85 ALA A N 1
ATOM 683 C CA . ALA A 1 85 ? -31.218 5.954 30.788 1.00 72.31 85 ALA A CA 1
ATOM 684 C C . ALA A 1 85 ? -32.491 5.276 31.340 1.00 72.31 85 ALA A C 1
ATOM 686 O O . ALA A 1 85 ? -33.379 5.942 31.874 1.00 72.31 85 ALA A O 1
ATOM 687 N N . LYS A 1 86 ? -32.594 3.939 31.259 1.00 68.38 86 LYS A N 1
ATOM 688 C CA . LYS A 1 86 ? -33.686 3.188 31.908 1.00 68.38 86 LYS A CA 1
ATOM 689 C C . LYS A 1 86 ? -33.591 3.246 33.431 1.00 68.38 86 LYS A C 1
ATOM 691 O O . LYS A 1 86 ? -34.618 3.342 34.091 1.00 68.38 86 LYS A O 1
ATOM 696 N N . ARG A 1 87 ? -32.377 3.178 33.990 1.00 68.88 87 ARG A N 1
ATOM 697 C CA . ARG A 1 87 ? -32.151 3.279 35.442 1.00 68.88 87 ARG A CA 1
ATOM 698 C C . ARG A 1 87 ? -32.418 4.680 35.981 1.00 68.88 87 ARG A C 1
ATOM 700 O O . ARG A 1 87 ? -32.914 4.791 37.094 1.00 68.88 87 ARG A O 1
ATOM 707 N N . SER A 1 88 ? -32.112 5.722 35.211 1.00 67.56 88 SER A N 1
ATOM 708 C CA . SER A 1 88 ? -32.407 7.109 35.584 1.00 67.56 88 SER A CA 1
ATOM 709 C C . SER A 1 88 ? -33.862 7.523 35.328 1.00 67.56 88 SER A C 1
ATOM 711 O O . SER A 1 88 ? -34.227 8.648 35.648 1.00 67.56 88 SER A O 1
ATOM 713 N N . GLY A 1 89 ? -34.699 6.635 34.773 1.00 62.19 89 GLY A N 1
ATOM 714 C CA . GLY A 1 89 ? -36.112 6.910 34.487 1.00 62.19 89 GLY A CA 1
ATOM 715 C C . GLY A 1 89 ? -36.361 7.775 33.245 1.00 62.19 89 GLY A C 1
ATOM 716 O O . GLY A 1 89 ? -37.507 8.066 32.931 1.00 62.19 89 GLY A O 1
ATOM 717 N N . ALA A 1 90 ? -35.318 8.141 32.495 1.00 60.59 90 ALA A N 1
ATOM 718 C CA . ALA A 1 90 ? -35.416 9.020 31.326 1.00 60.59 90 ALA A CA 1
ATOM 719 C C . ALA A 1 90 ? -35.993 8.337 30.065 1.00 60.59 90 ALA A C 1
ATOM 721 O O . ALA A 1 90 ? -36.239 8.994 29.058 1.00 60.59 90 ALA A O 1
ATOM 722 N N . VAL A 1 91 ? -36.182 7.012 30.075 1.00 57.94 91 VAL A N 1
ATOM 723 C CA . VAL A 1 91 ? -36.597 6.245 28.879 1.00 57.94 91 VAL A CA 1
ATOM 724 C C . VAL A 1 91 ? -38.110 6.236 28.648 1.00 57.94 91 VAL A C 1
ATOM 726 O O . VAL A 1 91 ? -38.526 5.919 27.537 1.00 57.94 91 VAL A O 1
ATOM 729 N N . ASP A 1 92 ? -38.917 6.617 29.639 1.00 60.75 92 ASP A N 1
ATOM 730 C CA . ASP A 1 92 ? -40.388 6.635 29.529 1.00 60.75 92 ASP A CA 1
ATOM 731 C C . ASP A 1 92 ? -40.964 8.045 29.294 1.00 60.75 92 ASP A C 1
ATOM 733 O O . ASP A 1 92 ? -42.167 8.265 29.406 1.00 60.75 92 ASP A O 1
ATOM 737 N N . MET A 1 93 ? -40.108 9.019 28.963 1.00 65.31 93 MET A N 1
ATOM 738 C CA . MET A 1 93 ? -40.552 10.382 28.672 1.00 65.31 93 MET A CA 1
ATOM 739 C C . MET A 1 93 ? -41.282 10.424 27.332 1.00 65.31 93 MET A C 1
ATOM 741 O O . MET A 1 93 ? -40.771 9.977 26.299 1.00 65.31 93 MET A O 1
ATOM 745 N N . THR A 1 94 ? -42.481 10.991 27.338 1.00 76.56 94 THR A N 1
ATOM 746 C CA . THR A 1 94 ? -43.265 11.157 26.116 1.00 76.56 94 THR A CA 1
ATOM 747 C C . THR A 1 94 ? -42.594 12.162 25.174 1.00 76.56 94 THR A C 1
ATOM 749 O O . THR A 1 94 ? -41.907 13.088 25.607 1.00 76.56 94 THR A O 1
ATOM 752 N N . LEU A 1 95 ? -42.821 12.023 23.861 1.00 75.62 95 LEU A N 1
ATOM 753 C CA . LEU A 1 95 ? -42.366 13.007 22.860 1.00 75.62 95 LEU A CA 1
ATOM 754 C C . LEU A 1 95 ? -42.819 14.436 23.210 1.00 75.62 95 LEU A C 1
ATOM 756 O O . LEU A 1 95 ? -42.119 15.403 22.917 1.00 75.62 95 LEU A O 1
ATOM 760 N N . GLU A 1 96 ? -43.977 14.561 23.857 1.00 79.56 96 GLU A N 1
ATOM 761 C CA . GLU A 1 96 ? -44.540 15.828 24.314 1.00 79.56 96 GLU A CA 1
ATOM 762 C C . GLU A 1 96 ? -43.770 16.422 25.499 1.00 79.56 96 GLU A C 1
ATOM 764 O O . GLU A 1 96 ? -43.536 17.627 25.515 1.00 79.56 96 GLU A O 1
ATOM 769 N N . GLU A 1 97 ? -43.344 15.613 26.472 1.00 81.25 97 GLU A N 1
ATOM 770 C CA . GLU A 1 97 ? -42.461 16.059 27.561 1.00 81.25 97 GLU A CA 1
ATOM 771 C C . GLU A 1 97 ? -41.080 16.457 27.051 1.00 81.25 97 GLU A C 1
ATOM 773 O O . GLU A 1 97 ? -40.579 17.518 27.421 1.00 81.25 97 GLU A O 1
ATOM 778 N N . ILE A 1 98 ? -40.513 15.669 26.135 1.00 82.81 98 ILE A N 1
ATOM 779 C CA . ILE A 1 98 ? -39.206 15.950 25.531 1.00 82.81 98 ILE A CA 1
ATOM 780 C C . ILE A 1 98 ? -39.234 17.291 24.789 1.00 82.81 98 ILE A C 1
ATOM 782 O O . ILE A 1 98 ? -38.371 18.143 25.003 1.00 82.81 98 ILE A O 1
ATOM 786 N N . ASN A 1 99 ? -40.236 17.512 23.933 1.00 84.19 99 ASN A N 1
ATOM 787 C CA . ASN A 1 99 ? -40.347 18.763 23.182 1.00 84.19 99 ASN A CA 1
ATOM 788 C C . ASN A 1 99 ? -40.570 19.962 24.107 1.00 84.19 99 ASN A C 1
ATOM 790 O O . ASN A 1 99 ? -39.948 21.005 23.915 1.00 84.19 99 ASN A O 1
ATOM 794 N N . ARG A 1 100 ? -41.395 19.797 25.145 1.00 85.00 100 ARG A N 1
ATOM 795 C CA . ARG A 1 100 ? -41.672 20.848 26.126 1.00 85.00 100 ARG A CA 1
ATOM 796 C C . ARG A 1 100 ? -40.418 21.247 26.904 1.00 85.00 100 ARG A C 1
ATOM 798 O O . ARG A 1 100 ? -40.194 22.435 27.116 1.00 85.00 100 ARG A O 1
ATOM 805 N N . GLU A 1 101 ? -39.580 20.289 27.298 1.00 81.81 101 GLU A N 1
ATOM 806 C CA . GLU A 1 101 ? -38.309 20.565 27.979 1.00 81.81 101 GLU A CA 1
ATOM 807 C C . GLU A 1 101 ? -37.302 21.268 27.054 1.00 81.81 101 GLU A C 1
ATOM 809 O O . GLU A 1 101 ? -36.702 22.270 27.446 1.00 81.81 101 GLU A O 1
ATOM 814 N N . ILE A 1 102 ? -37.173 20.816 25.799 1.00 85.00 102 ILE A N 1
ATOM 815 C CA . ILE A 1 102 ? -36.318 21.463 24.788 1.00 85.00 102 ILE A CA 1
ATOM 816 C C . ILE A 1 102 ? -36.756 22.916 24.547 1.00 85.00 102 ILE A C 1
ATOM 818 O O . ILE A 1 102 ? -35.910 23.808 24.439 1.00 85.00 102 ILE A O 1
ATOM 822 N N . GLU A 1 103 ? -38.063 23.169 24.461 1.00 83.25 103 GLU A N 1
ATOM 823 C CA . GLU A 1 103 ? -38.620 24.516 24.319 1.00 83.25 103 GLU A CA 1
ATOM 824 C C . GLU A 1 103 ? -38.318 25.386 25.540 1.00 83.25 103 GLU A C 1
ATOM 826 O O . GLU A 1 103 ? -37.813 26.499 25.379 1.00 83.25 103 GLU A O 1
ATOM 831 N N . MET A 1 104 ? -38.545 24.873 26.753 1.00 80.69 104 MET A N 1
ATOM 832 C CA . MET A 1 104 ? -38.255 25.593 27.996 1.00 80.69 104 MET A CA 1
ATOM 833 C C . MET A 1 104 ? -36.759 25.919 28.146 1.00 80.69 104 MET A C 1
ATOM 835 O O . MET A 1 104 ? -36.412 27.052 28.484 1.00 80.69 104 MET A O 1
ATOM 839 N N . ALA A 1 105 ? -35.858 24.982 27.832 1.00 81.75 105 ALA A N 1
ATOM 840 C CA . ALA A 1 105 ? -34.410 25.197 27.899 1.00 81.75 105 ALA A CA 1
ATOM 841 C C . ALA A 1 105 ? -33.922 26.250 26.886 1.00 81.75 105 ALA A C 1
ATOM 843 O O . ALA A 1 105 ? -33.076 27.086 27.207 1.00 81.75 105 ALA A O 1
ATOM 844 N N . ARG A 1 106 ? -34.486 26.259 25.670 1.00 79.69 106 ARG A N 1
ATOM 845 C CA . ARG A 1 106 ? -34.172 27.263 24.636 1.00 79.69 106 ARG A CA 1
ATOM 846 C C . ARG A 1 106 ? -34.718 28.649 24.980 1.00 79.69 106 ARG A C 1
ATOM 848 O O . ARG A 1 106 ? -34.075 29.641 24.655 1.00 79.69 106 ARG A O 1
ATOM 855 N N . GLN A 1 107 ? -35.871 28.721 25.646 1.00 72.81 107 GLN A N 1
ATOM 856 C CA . GLN A 1 107 ? -36.465 29.978 26.117 1.00 72.81 107 GLN A CA 1
ATOM 857 C C . GLN A 1 107 ? -35.734 30.547 27.347 1.00 72.81 107 GLN A C 1
ATOM 859 O O . GLN A 1 107 ? -35.638 31.764 27.490 1.00 72.81 107 GLN A O 1
ATOM 864 N N . GLY A 1 108 ? -35.178 29.690 28.211 1.00 61.19 108 GLY A N 1
ATOM 865 C CA . GLY A 1 108 ? -34.412 30.090 29.397 1.00 61.19 108 GLY A CA 1
ATOM 866 C C . GLY A 1 108 ? -33.003 30.625 29.112 1.00 61.19 108 GLY A C 1
ATOM 867 O O . GLY A 1 108 ? -32.479 31.391 29.911 1.00 61.19 108 GLY A O 1
ATOM 868 N N . ALA A 1 109 ? -32.404 30.287 27.967 1.00 55.69 109 ALA A N 1
ATOM 869 C CA . ALA A 1 109 ? -31.074 30.767 27.566 1.00 55.69 109 ALA A CA 1
ATOM 870 C C . ALA A 1 109 ? -31.071 32.187 26.951 1.00 55.69 109 ALA A C 1
ATOM 872 O O . ALA A 1 109 ? -30.029 32.663 26.504 1.00 55.69 109 ALA A O 1
ATOM 873 N N . GLY A 1 110 ? -32.235 32.847 26.893 1.00 56.38 110 GLY A N 1
ATOM 874 C CA . GLY A 1 110 ? -32.432 34.178 26.307 1.00 56.38 110 GLY A CA 1
ATOM 875 C C . GLY A 1 110 ? -32.719 35.302 27.311 1.00 56.38 110 GLY A C 1
ATOM 876 O O . GLY A 1 110 ? -33.304 36.310 26.912 1.00 56.38 110 GLY A O 1
ATOM 877 N N . LYS A 1 111 ? -32.359 35.146 28.590 1.00 46.34 111 LYS A N 1
ATOM 878 C CA . LYS A 1 111 ? -32.409 36.218 29.596 1.00 46.34 111 LYS A CA 1
ATOM 879 C C . LYS A 1 111 ? -31.071 36.403 30.289 1.00 46.34 111 LYS A C 1
ATOM 881 O O . LYS A 1 111 ? -30.477 35.376 30.677 1.00 46.34 111 LYS A O 1
#

Radius of gyration: 30.75 Å; chains: 1; bounding box: 60×49×91 Å

InterPro domains:
  IPR007337 RelB antitoxin/Antitoxin DinJ [PF04221] (18-68)
  IPR007337 RelB antitoxin/Antitoxin DinJ [TIGR02384] (13-96)
  IPR013321 Arc-type ribbon-helix-helix [G3DSA:1.10.1220.10] (15-98)

pLDDT: mean 77.93, std 15.56, range [40.34, 95.94]

Sequence (111 aa):
MYAFGYSRGVFNMAQTTFSVRMEEGLKRQFEGLCQEFGMNMATAIHVFVRAVVRERRIPFEISSLETELTREGAMQAFMTLRQEAKRSGAVDMTLEEINREIEMARQGAGK

Organism: Selenomonas sputigena (strain ATCC 35185 / DSM 20758 /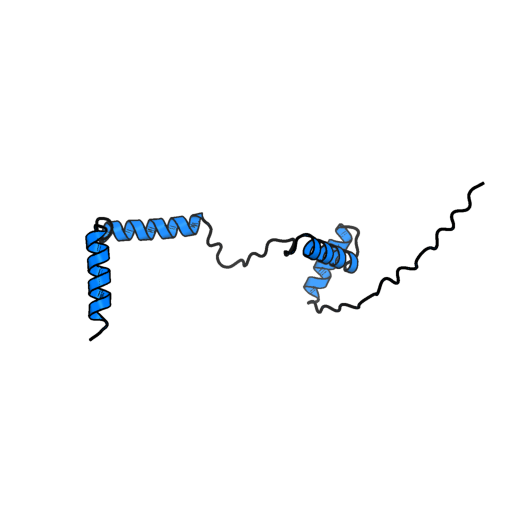 CCUG 44933 / VPI D19B-28) (NCBI:txid546271)

Foldseek 3Di:
DDDDDDPPDPPPPPDDDDDDDDDPVVVVVLQVVCVVVVHGPVVVVVVQVVVCVVVVHRPDDDDDPPDPPPPVVVVVVVVVVVVVCVVVVNNPDDPVNVVVVVVVVVVVVPD